Protein AF-A0A975LZ31-F1 (afdb_monomer)

Foldseek 3Di:
DDPVVVVVVVVVVVVVVVVLQVAWPDDLVLLQVLLVVLPWAPWDWDDDPDVSKTWIWTWDADPVGKIWIWIWITTRQKIKIKIATPDPDPRQELMKIWIWGQDPVDIDIDIDHGHHDDDPVSNVSSVSVVSS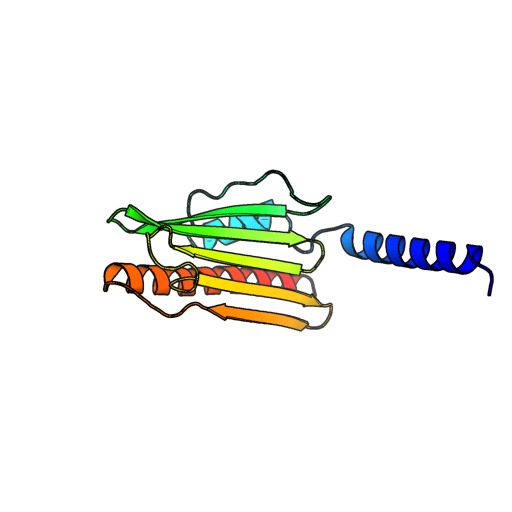VVSSVVSVVVSSVVVD

Secondary structure (DSSP, 8-state):
--HHHHHHHHHHHHHHHHHHSSS-SS-HHHHHHHHHHTT-EEEEEPPPSSTT-EEEEEEEE-TTS-EEEEEEEEETTEEEEEEEE-SSS-TTBSEEEEEEEEETTEEEEEEEEPBP-S-HHHHHHHHHHHHHHHHHHHHHHHHHHHH-

Solvent-accessible surface area (backbone atoms only — not comparable to full-atom values): 8163 Å² total; per-residue (Å²): 135,61,70,68,56,51,52,52,48,52,52,47,50,49,48,53,48,49,64,59,46,67,56,47,74,68,53,67,69,56,53,52,51,37,40,47,71,38,64,45,38,79,74,42,82,48,83,53,92,48,96,76,36,46,33,37,40,30,31,46,74,52,99,83,73,52,38,33,47,32,39,38,42,37,47,22,46,39,39,38,40,38,35,38,50,74,58,98,61,6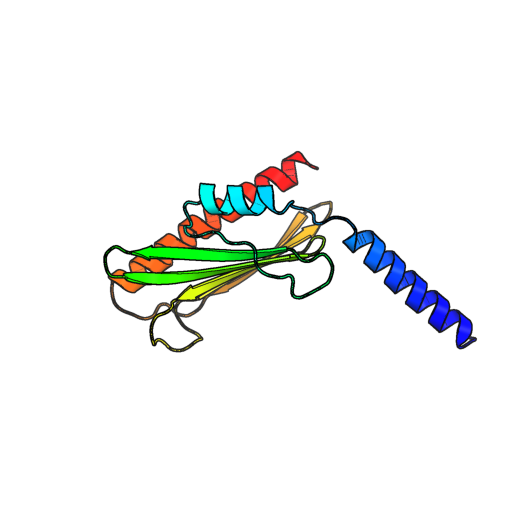2,91,68,36,47,31,41,36,39,36,39,36,63,46,102,88,49,74,48,78,49,77,50,70,34,52,88,69,78,55,72,66,56,51,50,52,50,53,48,48,54,54,29,51,50,51,28,51,52,51,53,51,51,54,54,62,74,76,106

Sequence (148 aa):
MSILNWFKSALSIYKAKQKLYHENYFSEDFLMDALLGAGFQSVEVLAPTEEGAIDLEAKLFDERGNSFTISVHHLGNELKFSAQSNTQAPKNVNYLFVKDVYLPKCIKSEVSKGLVFGNETQTSLLRECERKTNSFFDELENEFERRR

Radius of gyration: 18.23 Å; Cα contacts (8 Å, |Δi|>4): 226; chains: 1; bounding box: 54×41×43 Å

Structure (mmCIF, N/CA/C/O backbone):
data_AF-A0A975LZ31-F1
#
_entry.id   AF-A0A975LZ31-F1
#
loop_
_atom_site.group_PDB
_atom_site.id
_atom_site.type_symbol
_atom_site.label_atom_id
_atom_site.label_alt_id
_atom_site.label_comp_id
_atom_site.label_asym_id
_atom_site.label_entity_id
_atom_site.label_seq_id
_atom_site.pdbx_PDB_ins_code
_atom_site.Cartn_x
_atom_site.Cartn_y
_atom_site.Cartn_z
_atom_site.occupancy
_atom_site.B_iso_or_equiv
_atom_site.auth_seq_id
_atom_site.auth_comp_id
_atom_site.auth_asym_id
_atom_site.auth_atom_id
_atom_site.pdbx_PDB_model_num
ATOM 1 N N . MET A 1 1 ? 32.909 -31.547 -13.838 1.00 54.09 1 MET A N 1
ATOM 2 C CA . MET A 1 1 ? 32.454 -30.149 -14.032 1.00 54.09 1 MET A CA 1
ATOM 3 C C . MET A 1 1 ? 33.237 -29.275 -13.061 1.00 54.09 1 MET A C 1
ATOM 5 O O . MET A 1 1 ? 33.230 -29.586 -11.880 1.00 54.09 1 MET A O 1
ATOM 9 N N . SER A 1 2 ? 34.007 -28.293 -13.540 1.00 63.19 2 SER A N 1
ATOM 10 C CA . SER A 1 2 ? 34.907 -27.498 -12.684 1.00 63.19 2 SER A CA 1
ATOM 11 C C . SER A 1 2 ? 34.122 -26.551 -11.771 1.00 63.19 2 SER A C 1
ATOM 13 O O . SER A 1 2 ? 33.188 -25.894 -12.230 1.00 63.19 2 SER A O 1
ATOM 15 N N . ILE A 1 3 ? 34.543 -26.438 -10.509 1.00 63.38 3 ILE A N 1
ATOM 16 C CA . ILE A 1 3 ? 34.029 -25.484 -9.509 1.00 63.38 3 ILE A CA 1
ATOM 17 C C . ILE A 1 3 ? 33.999 -24.053 -10.079 1.00 63.38 3 ILE A C 1
ATOM 19 O O . ILE A 1 3 ? 33.057 -23.300 -9.847 1.00 63.38 3 ILE A O 1
ATOM 23 N N . LEU A 1 4 ? 34.969 -23.707 -10.931 1.00 61.53 4 LEU A N 1
ATOM 24 C CA . LEU A 1 4 ? 35.057 -22.404 -11.589 1.00 61.53 4 LEU A CA 1
ATOM 25 C C . LEU A 1 4 ? 33.892 -22.135 -12.561 1.00 61.53 4 LEU A C 1
ATOM 27 O O . LEU A 1 4 ? 33.438 -20.998 -12.683 1.00 61.53 4 LEU A O 1
ATOM 31 N N . ASN A 1 5 ? 33.378 -23.171 -13.233 1.00 64.69 5 ASN A N 1
ATOM 32 C CA . ASN A 1 5 ? 32.206 -23.045 -14.106 1.00 64.69 5 ASN A CA 1
ATOM 33 C C . ASN A 1 5 ? 30.917 -22.888 -13.297 1.00 64.69 5 ASN A C 1
ATOM 35 O O . ASN A 1 5 ? 30.025 -22.163 -13.727 1.00 64.69 5 ASN A O 1
ATOM 39 N N . TRP A 1 6 ? 30.833 -23.509 -12.117 1.00 65.94 6 TRP A N 1
ATOM 40 C CA . TRP A 1 6 ? 29.704 -23.319 -11.209 1.00 65.94 6 TRP A CA 1
ATOM 41 C C . TRP A 1 6 ? 29.666 -21.892 -10.650 1.00 65.94 6 TRP A C 1
ATOM 43 O O . TRP A 1 6 ? 28.626 -21.248 -10.741 1.00 65.94 6 TRP A O 1
ATOM 53 N N . PHE A 1 7 ? 30.802 -21.340 -10.204 1.00 64.31 7 PHE A N 1
ATOM 54 C CA . PHE A 1 7 ? 30.883 -19.940 -9.761 1.00 64.31 7 PHE A CA 1
ATOM 55 C C . PHE A 1 7 ? 30.568 -18.943 -10.876 1.00 64.31 7 PHE A C 1
ATOM 57 O O . PHE A 1 7 ? 29.827 -17.991 -10.653 1.00 64.31 7 PHE A O 1
ATOM 64 N N . LYS A 1 8 ? 31.074 -19.165 -12.095 1.00 57.94 8 LYS A N 1
ATOM 65 C CA . LYS A 1 8 ? 30.730 -18.317 -13.247 1.00 57.94 8 LYS A CA 1
ATOM 66 C C . LYS A 1 8 ? 29.248 -18.407 -13.602 1.00 57.94 8 LYS A C 1
ATOM 68 O O . LYS A 1 8 ? 28.648 -17.384 -13.909 1.00 57.94 8 LYS A O 1
ATOM 73 N N . SER A 1 9 ? 28.650 -19.595 -13.516 1.00 61.16 9 SER A N 1
ATOM 74 C CA . SER A 1 9 ? 27.215 -19.786 -13.739 1.00 61.16 9 SER A CA 1
ATOM 75 C C . SER A 1 9 ? 26.383 -19.121 -12.643 1.00 61.16 9 SER A C 1
ATOM 77 O O . SER A 1 9 ? 25.416 -18.439 -12.955 1.00 61.16 9 SER A O 1
ATOM 79 N N . ALA A 1 10 ? 26.771 -19.252 -11.374 1.00 64.62 10 ALA A N 1
ATOM 80 C CA . ALA A 1 10 ? 26.105 -18.602 -10.250 1.00 64.62 10 ALA A CA 1
ATOM 81 C C . ALA A 1 10 ? 26.218 -17.074 -10.335 1.00 64.62 10 ALA A C 1
ATOM 83 O O . ALA A 1 10 ? 25.220 -16.387 -10.166 1.00 64.62 10 ALA A O 1
ATOM 84 N N . LEU A 1 11 ? 27.390 -16.540 -10.692 1.00 53.31 11 LEU A N 1
ATOM 85 C CA . LEU A 1 11 ? 27.607 -15.107 -10.902 1.00 53.31 11 LEU A CA 1
ATOM 86 C C . LEU A 1 11 ? 26.856 -14.589 -12.136 1.00 53.31 11 LEU A C 1
ATOM 88 O O . LEU A 1 11 ? 26.348 -13.478 -12.120 1.00 53.31 11 LEU A O 1
ATOM 92 N N . SER A 1 12 ? 26.759 -15.390 -13.197 1.00 55.72 12 SER A N 1
ATOM 93 C CA . SER A 1 12 ? 25.950 -15.106 -14.386 1.00 55.72 12 SER A CA 1
ATOM 94 C C . SER A 1 12 ? 24.460 -15.076 -14.058 1.00 55.72 12 SER A C 1
ATOM 96 O O . SER A 1 12 ? 23.767 -14.167 -14.490 1.00 55.72 12 SER A O 1
ATOM 98 N N . ILE A 1 13 ? 23.962 -16.037 -13.275 1.00 55.75 13 ILE A N 1
ATOM 99 C CA . ILE A 1 13 ? 22.569 -16.084 -12.810 1.00 55.75 13 ILE A CA 1
ATOM 100 C C . ILE A 1 13 ? 22.294 -14.926 -11.849 1.00 55.75 13 ILE A C 1
ATOM 102 O O . ILE A 1 13 ? 21.259 -14.287 -1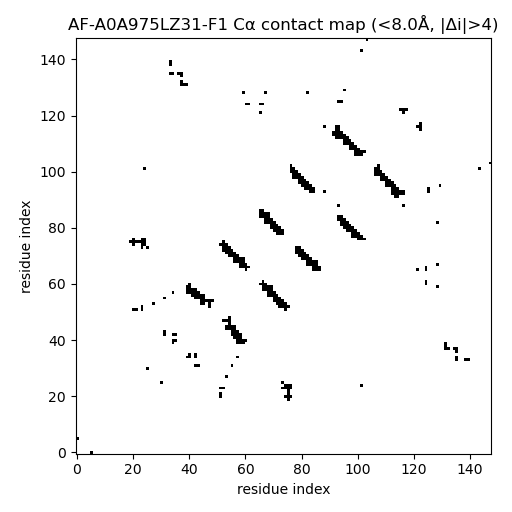1.965 1.00 55.75 13 ILE A O 1
ATOM 106 N N . TYR A 1 14 ? 23.226 -14.618 -10.945 1.00 52.78 14 TYR A N 1
ATOM 107 C CA . TYR A 1 14 ? 23.153 -13.473 -10.040 1.00 52.78 14 TYR A CA 1
ATOM 108 C C . TYR A 1 14 ? 23.130 -12.157 -10.814 1.00 52.78 14 TYR A C 1
ATOM 110 O O . TYR A 1 14 ? 22.258 -11.342 -10.563 1.00 52.78 14 TYR A O 1
ATOM 118 N N . LYS A 1 15 ? 24.002 -11.984 -11.816 1.00 51.12 15 LYS A N 1
ATOM 119 C CA . LYS A 1 15 ? 24.016 -10.815 -12.708 1.00 51.12 15 LYS A CA 1
ATOM 120 C C . LYS A 1 15 ? 22.785 -10.741 -13.604 1.00 51.12 15 LYS A C 1
ATOM 122 O O . LYS A 1 15 ? 22.294 -9.651 -13.840 1.00 51.12 15 LYS A O 1
ATOM 127 N N . ALA A 1 16 ? 22.275 -11.867 -14.101 1.00 51.97 16 ALA A N 1
ATOM 128 C CA . ALA A 1 16 ? 21.044 -11.920 -14.891 1.00 51.97 16 ALA A CA 1
ATOM 129 C C . ALA A 1 16 ? 19.813 -11.595 -14.034 1.00 51.97 16 ALA A C 1
ATOM 131 O O . ALA A 1 16 ? 18.924 -10.892 -14.499 1.00 51.97 16 ALA A O 1
ATOM 132 N N . LYS A 1 17 ? 19.803 -12.038 -12.771 1.00 51.06 17 LYS A N 1
ATOM 133 C CA . LYS A 1 17 ? 18.851 -11.592 -11.755 1.00 51.06 17 LYS A CA 1
ATOM 134 C C . LYS A 1 17 ? 19.009 -10.092 -11.497 1.00 51.06 17 LYS A C 1
ATOM 136 O O . LYS A 1 17 ? 18.045 -9.371 -11.678 1.00 51.06 17 LYS A O 1
ATOM 141 N N . GLN A 1 18 ? 20.217 -9.598 -11.215 1.00 46.84 18 GLN A N 1
ATOM 142 C CA . GLN A 1 18 ? 20.537 -8.167 -11.055 1.00 46.84 18 GLN A CA 1
ATOM 143 C C . GLN A 1 18 ? 20.079 -7.315 -12.249 1.00 46.84 18 GLN A C 1
ATOM 145 O O . GLN A 1 18 ? 19.616 -6.201 -12.062 1.00 46.84 18 GLN A O 1
ATOM 150 N N . LYS A 1 19 ? 20.160 -7.847 -13.475 1.00 44.41 19 LYS A N 1
ATOM 151 C CA . LYS A 1 19 ? 19.706 -7.171 -14.699 1.00 44.41 19 LYS A CA 1
ATOM 152 C C . LYS A 1 19 ? 18.179 -7.139 -14.853 1.00 44.41 19 LYS A C 1
ATOM 154 O O . LYS A 1 19 ? 17.676 -6.274 -15.554 1.00 44.41 19 LYS A O 1
ATOM 159 N N . LEU A 1 20 ? 17.461 -8.068 -14.217 1.00 47.00 20 LEU A N 1
ATOM 160 C CA . LEU A 1 20 ? 15.998 -8.064 -14.062 1.00 47.00 20 LEU A CA 1
ATOM 161 C C . LEU A 1 20 ? 15.550 -7.101 -12.946 1.00 47.00 20 LEU A C 1
ATOM 163 O O . LEU A 1 20 ? 14.452 -6.569 -13.012 1.00 47.00 20 LEU A O 1
ATOM 167 N N . TYR A 1 21 ? 16.418 -6.861 -11.958 1.00 50.38 21 TYR A N 1
ATOM 168 C CA . TYR A 1 21 ? 16.234 -5.920 -10.845 1.00 50.38 21 TYR A CA 1
ATOM 169 C C . TYR A 1 21 ? 16.688 -4.483 -11.155 1.00 50.38 21 TYR A C 1
ATOM 171 O O . TYR A 1 21 ? 16.746 -3.668 -10.241 1.00 50.38 21 TYR A O 1
ATOM 179 N N . HIS A 1 22 ? 17.076 -4.154 -12.395 1.00 52.44 22 HIS A N 1
ATOM 180 C CA . HIS A 1 22 ? 17.757 -2.876 -12.630 1.00 52.44 22 HIS A CA 1
ATOM 181 C C . HIS A 1 22 ? 16.833 -1.658 -12.643 1.00 52.44 22 HIS A C 1
ATOM 183 O O . HIS A 1 22 ? 17.304 -0.562 -12.356 1.00 52.44 22 HIS A O 1
ATOM 189 N N . GLU A 1 23 ? 15.543 -1.846 -12.908 1.00 72.19 23 GLU A N 1
ATOM 190 C CA . GLU A 1 23 ? 14.540 -0.795 -12.787 1.00 72.19 23 GLU A CA 1
ATOM 191 C C . GLU A 1 23 ? 13.286 -1.396 -12.162 1.00 72.19 23 GLU A C 1
ATOM 193 O O . GLU A 1 23 ? 12.752 -2.410 -12.619 1.00 72.19 23 GLU A O 1
ATOM 198 N N . ASN A 1 24 ? 12.855 -0.782 -11.069 1.00 82.06 24 ASN A N 1
ATOM 199 C CA . ASN A 1 24 ? 11.564 -1.046 -10.466 1.00 82.06 24 ASN A CA 1
ATOM 200 C C . ASN A 1 24 ? 10.465 -0.779 -11.501 1.00 82.06 24 ASN A C 1
ATOM 202 O O . ASN A 1 24 ? 10.498 0.240 -12.190 1.00 82.06 24 ASN A O 1
ATOM 206 N N . TYR A 1 25 ? 9.493 -1.690 -11.602 1.00 87.88 25 TYR A N 1
ATOM 207 C CA . TYR A 1 25 ? 8.386 -1.566 -12.547 1.00 87.88 25 TYR A CA 1
ATOM 208 C C . TYR A 1 25 ? 7.655 -0.229 -12.367 1.00 87.88 25 TYR A C 1
ATOM 210 O O . TYR A 1 25 ? 7.481 0.518 -13.320 1.00 87.88 25 TYR A O 1
ATOM 218 N N . PHE A 1 26 ? 7.309 0.124 -11.136 1.00 93.50 26 PHE A N 1
ATOM 219 C CA . PHE A 1 26 ? 6.821 1.447 -10.760 1.00 93.50 26 PHE A CA 1
ATOM 220 C C . PHE A 1 26 ? 7.922 2.323 -10.155 1.00 93.50 26 PHE A C 1
ATOM 222 O O . PHE A 1 26 ? 8.767 1.839 -9.398 1.00 93.50 26 PHE A O 1
ATOM 229 N N . SER A 1 27 ? 7.886 3.621 -10.464 1.00 93.38 27 SER A N 1
ATOM 230 C CA . SER A 1 27 ? 8.722 4.622 -9.798 1.00 93.38 27 SER A CA 1
ATOM 231 C C . SER A 1 27 ? 8.181 4.954 -8.407 1.00 93.38 27 SER A C 1
ATOM 233 O O . SER A 1 27 ? 7.006 4.731 -8.116 1.00 93.38 27 SER A O 1
ATOM 235 N N . GLU A 1 28 ? 9.039 5.520 -7.559 1.00 95.06 28 GLU A N 1
ATOM 236 C CA . GLU A 1 28 ? 8.662 6.004 -6.227 1.00 95.06 28 GLU A CA 1
ATOM 237 C C . GLU A 1 28 ? 7.539 7.046 -6.308 1.00 95.06 28 GLU A C 1
ATOM 239 O O . GLU A 1 28 ? 6.491 6.846 -5.698 1.00 95.06 28 GLU A O 1
ATOM 244 N N . ASP A 1 29 ? 7.712 8.073 -7.149 1.00 96.25 29 ASP A N 1
ATOM 245 C CA . ASP A 1 29 ? 6.717 9.133 -7.362 1.00 96.25 29 ASP A CA 1
ATOM 246 C C . ASP A 1 29 ? 5.345 8.569 -7.756 1.00 96.25 29 ASP A C 1
ATOM 248 O O . ASP A 1 29 ? 4.327 8.949 -7.184 1.00 96.25 29 ASP A O 1
ATOM 252 N N . PHE A 1 30 ? 5.310 7.601 -8.682 1.00 97.06 30 PHE A N 1
ATOM 253 C CA . PHE A 1 30 ? 4.055 6.978 -9.102 1.00 97.06 30 PHE A CA 1
ATOM 254 C C . PHE A 1 30 ? 3.369 6.252 -7.941 1.00 97.06 30 PHE A C 1
ATOM 256 O O . PHE A 1 30 ? 2.161 6.379 -7.762 1.00 97.06 30 PHE A O 1
ATOM 263 N N . LEU A 1 31 ? 4.122 5.489 -7.143 1.00 97.69 31 LEU A N 1
ATOM 264 C CA . LEU A 1 31 ? 3.559 4.755 -6.009 1.00 97.69 31 LEU A CA 1
ATOM 265 C C . LEU A 1 31 ? 3.046 5.705 -4.920 1.00 97.69 31 LEU A C 1
ATOM 267 O O . LEU A 1 31 ? 1.991 5.448 -4.336 1.00 97.69 31 LEU A O 1
ATOM 271 N N . MET A 1 32 ? 3.755 6.809 -4.670 1.00 98.00 32 MET A N 1
ATOM 272 C CA . MET A 1 32 ? 3.301 7.854 -3.755 1.00 98.00 32 MET A CA 1
ATOM 273 C C . MET A 1 32 ? 2.007 8.506 -4.248 1.00 98.00 32 MET A C 1
ATOM 275 O O . MET A 1 32 ? 1.037 8.587 -3.491 1.00 98.00 32 MET A O 1
ATOM 279 N N . ASP A 1 33 ? 1.964 8.910 -5.518 1.00 97.94 33 ASP A N 1
ATOM 280 C CA . ASP A 1 33 ? 0.788 9.524 -6.133 1.00 97.94 33 ASP A CA 1
ATOM 281 C C . ASP A 1 33 ? -0.408 8.566 -6.147 1.00 97.94 33 ASP A C 1
ATOM 283 O O . ASP A 1 33 ? -1.526 8.977 -5.841 1.00 97.94 33 ASP A O 1
ATOM 287 N N . ALA A 1 34 ? -0.190 7.276 -6.417 1.00 98.12 34 ALA A N 1
ATOM 288 C CA . ALA A 1 34 ? -1.23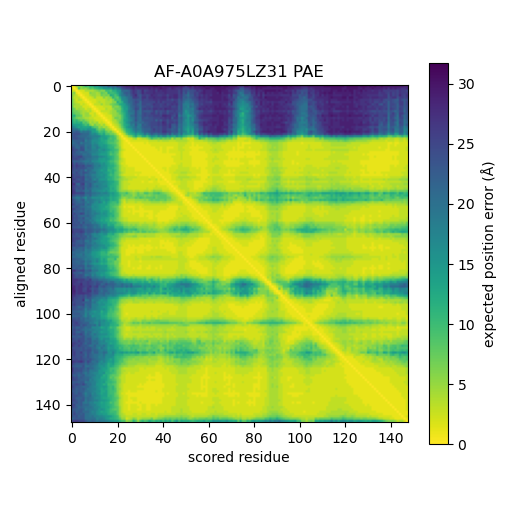7 6.258 -6.379 1.00 98.12 34 ALA A CA 1
ATOM 289 C C . ALA A 1 34 ? -1.801 6.065 -4.959 1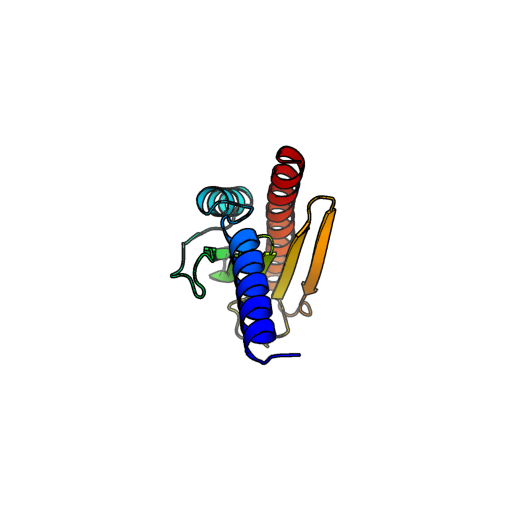.00 98.12 34 ALA A C 1
ATOM 291 O O . ALA A 1 34 ? -3.018 5.970 -4.780 1.00 98.12 34 ALA A O 1
ATOM 292 N N . LEU A 1 35 ? -0.948 6.054 -3.924 1.00 98.44 35 LEU A N 1
ATOM 293 C CA . LEU A 1 35 ? -1.396 5.987 -2.526 1.00 98.44 35 LEU A CA 1
ATOM 294 C C . LEU A 1 35 ? -2.212 7.228 -2.134 1.00 98.44 35 LEU A C 1
ATOM 296 O O . LEU A 1 35 ? -3.279 7.100 -1.522 1.00 98.44 35 LEU A O 1
ATOM 300 N N . LEU A 1 36 ? -1.744 8.420 -2.511 1.00 97.94 36 LEU A N 1
ATOM 301 C CA . LEU A 1 36 ? -2.459 9.678 -2.279 1.00 97.94 36 LEU A CA 1
ATOM 302 C C . LEU A 1 36 ? -3.784 9.725 -3.053 1.00 97.94 36 LEU A C 1
ATOM 304 O O . LEU A 1 36 ? -4.805 10.125 -2.494 1.00 97.94 36 LEU A O 1
ATOM 308 N N . GLY A 1 37 ? -3.798 9.259 -4.302 1.00 97.62 37 GLY A N 1
ATOM 309 C CA . GLY A 1 37 ? -4.979 9.177 -5.163 1.00 97.62 37 GLY A CA 1
ATOM 310 C C . GLY A 1 37 ? -6.045 8.215 -4.634 1.00 97.62 37 GLY A C 1
ATOM 311 O O . GLY A 1 37 ? -7.232 8.540 -4.646 1.00 97.62 37 GLY A O 1
ATOM 312 N N . ALA A 1 38 ? -5.634 7.084 -4.052 1.00 97.50 38 ALA A N 1
ATOM 313 C CA . ALA A 1 38 ? -6.519 6.181 -3.307 1.00 97.50 38 ALA A CA 1
ATOM 314 C C . ALA A 1 38 ? -7.027 6.797 -1.979 1.00 97.50 38 ALA A C 1
ATOM 316 O O . ALA A 1 38 ? -7.956 6.299 -1.326 1.00 97.50 38 ALA A O 1
ATOM 317 N N . GLY A 1 39 ? -6.442 7.922 -1.564 1.00 96.81 39 GLY A N 1
ATOM 318 C CA . GLY A 1 39 ? -6.805 8.680 -0.376 1.00 96.81 39 GLY A CA 1
ATOM 319 C C . GLY A 1 39 ? -6.228 8.103 0.912 1.00 96.81 39 GLY A C 1
ATOM 320 O O . GLY A 1 39 ? -6.880 8.220 1.956 1.00 96.81 39 GLY A O 1
ATOM 321 N N . PHE A 1 40 ? -5.068 7.447 0.844 1.00 97.38 40 PHE A N 1
ATOM 322 C CA . PHE A 1 40 ? -4.215 7.266 2.014 1.00 97.38 40 PHE A CA 1
ATOM 323 C C . PHE A 1 40 ? -3.546 8.599 2.379 1.00 97.38 40 PHE A C 1
ATOM 325 O O . PHE A 1 40 ? -3.460 9.525 1.575 1.00 97.38 40 PHE A O 1
ATOM 332 N N . GLN A 1 41 ? -3.132 8.720 3.633 1.00 95.81 41 GLN A N 1
ATOM 333 C CA . GLN A 1 41 ? -2.615 9.947 4.234 1.00 95.81 41 GLN A CA 1
ATOM 334 C C . GLN A 1 41 ? -1.198 9.710 4.753 1.00 95.81 41 GLN A C 1
ATOM 336 O O . GLN A 1 41 ? -0.797 8.565 4.932 1.00 95.81 41 GLN A O 1
ATOM 341 N N . SER A 1 42 ? -0.455 10.783 5.039 1.00 95.00 42 SER A N 1
ATOM 342 C CA . SER A 1 42 ? 0.894 10.694 5.628 1.00 95.00 42 SER A CA 1
ATOM 343 C C . SER A 1 42 ? 1.812 9.723 4.870 1.00 95.00 42 SER A C 1
ATOM 345 O O . SER A 1 42 ? 2.427 8.858 5.487 1.00 95.00 42 SER A O 1
ATOM 347 N N . VAL A 1 43 ? 1.826 9.820 3.535 1.00 97.19 43 VAL A N 1
ATOM 348 C CA . VAL A 1 43 ? 2.671 8.972 2.688 1.00 97.19 43 VAL A CA 1
ATOM 349 C C . VAL A 1 43 ? 4.118 9.438 2.816 1.00 97.19 43 VAL A C 1
ATOM 351 O O . VAL A 1 43 ? 4.417 10.605 2.560 1.00 97.19 43 VAL A O 1
ATOM 354 N N . GLU A 1 44 ? 5.001 8.535 3.219 1.00 96.56 44 GLU A N 1
ATOM 355 C CA . GLU A 1 44 ? 6.408 8.802 3.496 1.00 96.56 44 GLU A CA 1
ATOM 356 C C . GLU A 1 44 ? 7.287 7.727 2.853 1.00 96.56 44 GLU A C 1
ATOM 358 O O . GLU A 1 44 ? 6.944 6.544 2.844 1.00 96.56 44 GLU A O 1
ATOM 363 N N . VAL A 1 45 ? 8.441 8.145 2.334 1.00 95.06 45 VAL A N 1
ATOM 364 C CA . VAL A 1 45 ? 9.471 7.243 1.811 1.00 95.06 45 VAL A CA 1
ATOM 365 C C . VAL A 1 45 ? 10.367 6.807 2.964 1.00 95.06 45 VAL A C 1
ATOM 367 O O . VAL A 1 45 ? 10.883 7.639 3.714 1.00 95.06 45 VAL A O 1
ATOM 370 N N . LEU A 1 46 ? 10.557 5.502 3.110 1.00 93.56 46 LEU A N 1
ATOM 371 C CA . LEU A 1 46 ? 11.412 4.912 4.129 1.00 93.56 46 LEU A CA 1
ATOM 372 C C . LEU A 1 46 ? 12.819 4.658 3.585 1.00 93.56 46 LEU A C 1
ATOM 374 O O . LEU A 1 46 ? 13.042 4.523 2.383 1.00 93.56 46 LEU A O 1
ATOM 378 N N . ALA A 1 47 ? 13.788 4.556 4.496 1.00 88.94 47 ALA A N 1
ATOM 379 C CA . ALA A 1 47 ? 15.120 4.101 4.124 1.00 88.94 47 ALA A CA 1
ATOM 380 C C . ALA A 1 47 ? 15.026 2.663 3.572 1.00 88.94 47 ALA A C 1
ATOM 382 O O . ALA A 1 47 ? 14.487 1.797 4.269 1.00 88.94 47 ALA A O 1
ATOM 383 N N . PRO A 1 48 ? 15.549 2.396 2.363 1.00 77.06 48 PRO A N 1
ATOM 384 C CA . PRO A 1 48 ? 15.371 1.110 1.709 1.00 77.06 48 PRO A CA 1
ATOM 385 C C . PRO A 1 48 ? 16.042 -0.008 2.507 1.00 77.06 48 PRO A C 1
ATOM 387 O O . PRO A 1 48 ? 17.193 0.107 2.940 1.00 77.06 48 PRO A O 1
ATOM 390 N N . THR A 1 49 ? 15.312 -1.104 2.694 1.00 76.00 49 THR A N 1
ATOM 391 C CA . THR A 1 49 ? 15.798 -2.297 3.407 1.00 76.00 49 THR A CA 1
ATOM 392 C C . THR A 1 49 ? 16.727 -3.168 2.558 1.00 76.00 49 THR A C 1
ATOM 394 O O . THR A 1 49 ? 17.582 -3.878 3.094 1.00 76.00 49 THR A O 1
ATOM 397 N N . GLU A 1 50 ? 16.593 -3.081 1.235 1.00 79.62 50 GLU A N 1
ATOM 398 C CA . GLU A 1 50 ? 17.379 -3.804 0.237 1.00 79.62 50 GLU A CA 1
ATOM 399 C C . GLU A 1 50 ? 17.813 -2.839 -0.881 1.00 79.62 50 GLU A C 1
ATOM 401 O O . GLU A 1 50 ? 17.122 -1.865 -1.184 1.00 79.62 50 GLU A O 1
ATOM 406 N N . GLU A 1 51 ? 18.973 -3.079 -1.502 1.00 78.81 51 GLU A N 1
ATOM 407 C CA . GLU A 1 51 ? 19.487 -2.210 -2.570 1.00 78.81 51 GLU A CA 1
ATOM 408 C C . GLU A 1 51 ? 18.516 -2.179 -3.762 1.00 78.81 51 GLU A C 1
ATOM 410 O O . GLU A 1 51 ? 18.223 -3.211 -4.365 1.00 78.81 51 GLU A O 1
ATOM 415 N N . GLY A 1 52 ? 18.029 -0.982 -4.101 1.00 83.00 52 GLY A N 1
ATOM 416 C CA . GLY A 1 52 ? 17.074 -0.766 -5.190 1.00 83.00 52 GLY A CA 1
ATOM 417 C C . GLY A 1 52 ? 15.604 -0.973 -4.815 1.00 83.00 52 GLY A C 1
ATOM 418 O O . GLY A 1 52 ? 14.751 -0.759 -5.671 1.00 83.00 52 GLY A O 1
ATOM 419 N N . ALA A 1 53 ? 15.277 -1.350 -3.575 1.00 90.56 53 ALA A N 1
ATOM 420 C CA . ALA A 1 53 ? 13.888 -1.401 -3.122 1.00 90.56 53 ALA A CA 1
ATOM 421 C C . ALA A 1 53 ? 13.318 0.011 -2.912 1.00 90.56 53 ALA A C 1
ATOM 423 O O . ALA A 1 53 ? 14.036 0.928 -2.517 1.00 90.56 53 ALA A O 1
ATOM 424 N N . ILE A 1 54 ? 12.017 0.165 -3.152 1.00 93.94 54 ILE A N 1
ATOM 425 C CA . ILE A 1 54 ? 11.232 1.324 -2.722 1.00 93.94 54 ILE A CA 1
ATOM 426 C C . ILE A 1 54 ? 10.355 0.859 -1.564 1.00 93.94 54 ILE A C 1
ATOM 428 O O . ILE A 1 54 ? 9.533 -0.045 -1.732 1.00 93.94 54 ILE A O 1
ATOM 432 N N . ASP A 1 55 ? 10.534 1.489 -0.409 1.00 96.19 55 ASP A N 1
ATOM 433 C CA . ASP A 1 55 ? 9.765 1.234 0.803 1.00 96.19 55 ASP A CA 1
ATOM 434 C C . ASP A 1 55 ? 8.959 2.495 1.139 1.00 96.19 55 ASP A C 1
ATOM 436 O O . ASP A 1 55 ? 9.538 3.555 1.368 1.00 96.19 55 ASP A O 1
ATOM 440 N N . LEU A 1 56 ? 7.629 2.397 1.164 1.00 97.44 56 LEU A N 1
ATOM 441 C CA . LEU A 1 56 ? 6.726 3.490 1.534 1.00 97.44 56 LEU A CA 1
ATOM 442 C C . LEU A 1 56 ? 5.906 3.117 2.768 1.00 97.44 56 LEU A C 1
ATOM 444 O O . LEU A 1 56 ? 5.423 1.987 2.889 1.00 97.44 56 LEU A O 1
ATOM 448 N N . GLU A 1 57 ? 5.681 4.091 3.642 1.00 97.62 57 GLU A N 1
ATOM 449 C CA . GLU A 1 57 ? 4.665 4.034 4.690 1.00 97.62 57 GLU A CA 1
ATOM 450 C C . GLU A 1 57 ? 3.523 4.990 4.345 1.00 97.62 57 GLU A C 1
ATOM 452 O O . GLU A 1 57 ? 3.741 6.072 3.811 1.00 97.62 57 GLU A O 1
ATOM 457 N N . ALA A 1 58 ? 2.294 4.602 4.663 1.00 97.69 58 ALA A N 1
ATOM 458 C CA . ALA A 1 58 ? 1.149 5.497 4.652 1.00 97.69 58 ALA A CA 1
ATOM 459 C C . ALA A 1 58 ? 0.218 5.177 5.820 1.00 97.69 58 ALA A C 1
ATOM 461 O O . ALA A 1 58 ? 0.358 4.166 6.513 1.00 97.69 58 ALA A O 1
ATOM 462 N N . LYS A 1 59 ? -0.760 6.044 6.054 1.00 96.62 59 LYS A N 1
ATOM 463 C CA . LYS A 1 59 ? -1.728 5.906 7.138 1.00 96.62 59 LYS A CA 1
ATOM 464 C C . LYS A 1 59 ? -3.147 6.099 6.638 1.00 96.62 59 LYS A C 1
ATOM 466 O O . LYS A 1 59 ? -3.417 6.821 5.681 1.00 96.62 59 LYS A O 1
ATOM 471 N N . LEU A 1 60 ? -4.072 5.452 7.326 1.00 95.44 60 LEU A N 1
ATOM 472 C CA . LEU A 1 60 ? -5.501 5.697 7.206 1.00 95.44 60 LEU A CA 1
ATOM 473 C C . LEU A 1 60 ? -6.043 5.921 8.610 1.00 95.44 60 LEU A C 1
ATOM 475 O O . LEU A 1 60 ? -5.794 5.094 9.484 1.00 95.44 60 LEU A O 1
ATOM 479 N N . PHE A 1 61 ? -6.773 7.012 8.815 1.00 91.62 61 PHE A N 1
ATOM 480 C CA . PHE A 1 61 ? -7.338 7.385 10.108 1.00 91.62 61 PHE A CA 1
ATOM 481 C C . PHE A 1 61 ? -8.855 7.480 10.023 1.00 91.62 61 PHE A C 1
ATOM 483 O O . PHE A 1 61 ? -9.388 7.915 9.003 1.00 91.62 61 PHE A O 1
ATOM 490 N N . ASP A 1 62 ? -9.533 7.142 11.117 1.00 88.19 62 ASP A N 1
ATOM 491 C CA . ASP A 1 62 ? -10.911 7.570 11.340 1.00 88.19 62 ASP A CA 1
ATOM 492 C C . ASP A 1 62 ? -10.984 8.802 12.258 1.00 88.19 62 ASP A C 1
ATOM 494 O O . ASP A 1 62 ? -10.008 9.214 12.889 1.00 88.19 62 ASP A O 1
ATOM 498 N N . GLU A 1 63 ? -12.181 9.377 12.375 1.00 85.38 63 GLU A N 1
ATOM 499 C CA . GLU A 1 63 ? -12.460 10.541 13.232 1.00 85.38 63 GLU A CA 1
ATOM 500 C C . GLU A 1 63 ? -12.229 10.279 14.732 1.00 85.38 63 GLU A C 1
ATOM 502 O O . GLU A 1 63 ? -12.194 11.211 15.534 1.00 85.38 63 GLU A O 1
ATOM 507 N N . ARG A 1 64 ? -12.101 9.011 15.136 1.00 82.56 64 ARG A N 1
ATOM 508 C CA . ARG A 1 64 ? -11.954 8.579 16.531 1.00 82.56 64 ARG A CA 1
ATOM 509 C C . ARG A 1 64 ? -10.506 8.238 16.888 1.00 82.56 64 ARG A C 1
ATOM 511 O O . ARG A 1 64 ? -10.252 7.816 18.015 1.00 82.56 64 ARG A O 1
ATOM 518 N N . GLY A 1 65 ? -9.572 8.432 15.956 1.00 81.56 65 GLY A N 1
ATOM 519 C CA . GLY A 1 65 ? -8.148 8.171 16.141 1.00 81.56 65 GLY A CA 1
ATOM 520 C C . GLY A 1 65 ? -7.740 6.706 15.968 1.00 81.56 65 GLY A C 1
ATOM 521 O O . GLY A 1 65 ? -6.584 6.374 16.235 1.00 81.56 65 GLY A O 1
ATOM 522 N N . ASN A 1 66 ? -8.633 5.819 15.510 1.00 86.12 66 ASN A N 1
ATOM 523 C CA . ASN A 1 66 ? -8.200 4.502 15.050 1.00 86.12 66 ASN A CA 1
ATOM 524 C C . ASN A 1 66 ? -7.438 4.669 13.738 1.00 86.12 66 ASN A C 1
ATOM 526 O O . ASN A 1 66 ? -7.751 5.538 12.924 1.00 86.12 66 ASN A O 1
ATOM 530 N N . SER A 1 67 ? -6.440 3.815 13.527 1.00 91.06 67 SER A N 1
ATOM 531 C CA . SER A 1 67 ? -5.632 3.883 12.319 1.00 91.06 67 SER A CA 1
ATOM 532 C C . SER A 1 67 ? -5.215 2.525 11.789 1.00 91.06 67 SER A C 1
ATOM 534 O O . SER A 1 67 ? -5.108 1.543 12.534 1.00 91.06 67 SER A O 1
ATOM 536 N N . PHE A 1 68 ? -4.961 2.512 10.486 1.00 93.69 68 PHE A N 1
ATOM 537 C CA . PHE A 1 68 ? -4.133 1.521 9.826 1.00 93.69 68 PHE A CA 1
ATOM 538 C C . PHE A 1 68 ? -2.805 2.161 9.453 1.00 93.69 68 PHE A C 1
ATOM 540 O O . PHE A 1 68 ? -2.776 3.287 8.952 1.00 93.69 68 PHE A O 1
ATOM 547 N N . THR A 1 69 ? -1.732 1.413 9.673 1.00 95.50 69 THR A N 1
ATOM 548 C CA . THR A 1 69 ? -0.446 1.656 9.031 1.00 95.50 69 THR A CA 1
ATOM 549 C C . THR A 1 69 ? -0.382 0.789 7.786 1.00 95.50 69 THR A C 1
ATOM 551 O O . THR A 1 69 ? -0.658 -0.411 7.840 1.00 95.50 69 THR A O 1
ATOM 554 N N . ILE A 1 70 ? -0.053 1.420 6.669 1.00 97.38 70 ILE A N 1
ATOM 555 C CA . ILE A 1 70 ? 0.106 0.811 5.362 1.00 97.38 70 ILE A CA 1
ATOM 556 C C . ILE A 1 70 ? 1.598 0.777 5.060 1.00 97.38 70 ILE A C 1
ATOM 558 O O . ILE A 1 70 ? 2.280 1.781 5.244 1.00 97.38 70 ILE A O 1
ATOM 562 N N . SER A 1 71 ? 2.096 -0.356 4.581 1.00 97.06 71 SER A N 1
ATOM 563 C CA . SER A 1 71 ? 3.463 -0.492 4.092 1.00 97.06 71 SER A CA 1
ATOM 564 C C . SER A 1 71 ? 3.439 -1.016 2.664 1.00 97.06 71 SER A C 1
ATOM 566 O O . SER A 1 71 ? 2.790 -2.025 2.377 1.00 97.06 71 SER A O 1
ATOM 568 N N . VAL A 1 72 ? 4.154 -0.336 1.774 1.00 97.75 72 VAL A N 1
ATOM 569 C CA . VAL A 1 72 ? 4.378 -0.775 0.397 1.00 97.75 72 VAL A CA 1
ATOM 570 C C . VAL A 1 72 ? 5.860 -1.043 0.226 1.00 97.75 72 VAL A C 1
ATOM 572 O O . VAL A 1 72 ? 6.677 -0.162 0.453 1.00 97.75 72 VAL A O 1
ATOM 575 N N . HIS A 1 73 ? 6.195 -2.259 -0.181 1.00 96.56 73 HIS A N 1
ATOM 576 C CA . HIS A 1 73 ? 7.549 -2.656 -0.538 1.00 96.56 73 HIS A CA 1
ATOM 577 C C . HIS A 1 73 ? 7.560 -3.079 -1.999 1.00 96.56 73 HIS A C 1
ATOM 579 O O . HIS A 1 73 ? 6.831 -3.998 -2.387 1.00 96.56 73 HIS A O 1
ATOM 585 N N . HIS A 1 74 ? 8.389 -2.432 -2.805 1.00 95.12 74 HIS A N 1
ATOM 586 C CA . HIS A 1 74 ? 8.474 -2.680 -4.233 1.00 95.12 74 HIS A CA 1
ATOM 587 C C . HIS A 1 74 ? 9.921 -2.923 -4.661 1.00 95.12 74 HIS A C 1
ATOM 589 O O . HIS A 1 74 ? 10.804 -2.113 -4.387 1.00 95.12 74 HIS A O 1
ATOM 595 N N . LEU A 1 75 ? 10.154 -4.049 -5.337 1.00 92.62 75 LEU A N 1
ATOM 596 C CA . LEU A 1 75 ? 11.475 -4.440 -5.819 1.00 92.62 75 LEU A CA 1
ATOM 597 C C . LEU A 1 75 ? 11.369 -5.211 -7.138 1.00 92.62 75 LEU A C 1
ATOM 599 O O . LEU A 1 75 ? 10.786 -6.297 -7.211 1.00 92.62 75 LEU A O 1
ATOM 603 N N . GLY A 1 76 ? 11.989 -4.666 -8.183 1.00 90.75 76 GLY A N 1
ATOM 604 C CA . GLY A 1 76 ? 11.925 -5.196 -9.538 1.00 90.75 76 GLY A CA 1
ATOM 605 C C . GLY A 1 76 ? 10.484 -5.227 -10.034 1.00 90.75 76 GLY A C 1
ATOM 606 O O . GLY A 1 76 ? 9.890 -4.190 -10.307 1.00 90.75 76 GLY A O 1
ATOM 607 N N . ASN A 1 77 ? 9.924 -6.428 -10.154 1.00 91.69 77 ASN A N 1
ATOM 608 C CA . ASN A 1 77 ? 8.555 -6.655 -10.602 1.00 91.69 77 ASN A CA 1
ATOM 609 C C . ASN A 1 77 ? 7.636 -7.212 -9.503 1.00 91.69 77 ASN A C 1
ATOM 611 O O . ASN A 1 77 ? 6.545 -7.690 -9.814 1.00 91.69 77 ASN A O 1
ATOM 615 N N . GLU A 1 78 ? 8.082 -7.224 -8.247 1.00 94.38 78 GLU A N 1
ATOM 616 C CA . GLU A 1 78 ? 7.260 -7.615 -7.105 1.00 94.38 78 GLU A CA 1
ATOM 617 C C . GLU A 1 78 ? 6.836 -6.382 -6.307 1.00 94.38 78 GLU A C 1
ATOM 619 O O . GLU A 1 78 ? 7.674 -5.556 -5.943 1.00 94.38 78 GLU A O 1
ATOM 624 N N . LEU A 1 79 ? 5.550 -6.307 -5.968 1.00 96.56 79 LEU A N 1
ATOM 625 C CA . LEU A 1 79 ? 5.005 -5.323 -5.042 1.00 96.56 79 LEU A CA 1
ATOM 626 C C . LEU A 1 79 ? 4.292 -6.036 -3.898 1.00 96.56 79 LEU A C 1
ATOM 628 O O . LEU A 1 79 ? 3.469 -6.922 -4.119 1.00 96.56 79 LEU A O 1
ATOM 632 N N . LYS A 1 80 ? 4.603 -5.647 -2.666 1.00 97.62 80 LYS A N 1
ATOM 633 C CA . LYS A 1 80 ? 3.942 -6.121 -1.452 1.00 97.62 80 LYS A CA 1
ATOM 634 C C . LYS A 1 80 ? 3.273 -4.936 -0.784 1.00 97.62 80 LYS A C 1
ATOM 636 O O . LYS A 1 80 ? 3.929 -3.946 -0.488 1.00 97.62 80 LYS A O 1
ATOM 641 N N . PHE A 1 81 ? 1.990 -5.076 -0.518 1.00 98.19 81 PHE A N 1
ATOM 642 C CA . PHE A 1 81 ? 1.184 -4.149 0.250 1.00 98.19 81 PHE A CA 1
ATOM 643 C C . PHE A 1 81 ? 0.756 -4.852 1.533 1.00 98.19 81 PHE A C 1
ATOM 645 O O . PHE A 1 81 ? 0.205 -5.954 1.492 1.00 98.19 81 PHE A O 1
ATOM 652 N N . SER A 1 82 ? 0.964 -4.215 2.675 1.00 96.50 82 SER A N 1
ATOM 653 C CA . SER A 1 82 ? 0.361 -4.627 3.934 1.00 96.50 82 SER A CA 1
ATOM 654 C C . SER A 1 82 ? -0.372 -3.458 4.563 1.00 96.50 82 SER A C 1
ATOM 656 O O . SER A 1 82 ? 0.080 -2.322 4.510 1.00 96.50 82 SER A O 1
ATOM 658 N N . ALA A 1 83 ? -1.505 -3.743 5.189 1.00 95.31 83 ALA A N 1
ATOM 659 C CA . ALA A 1 83 ? -2.186 -2.808 6.061 1.00 95.31 83 ALA A CA 1
ATOM 660 C C . ALA A 1 83 ? -2.454 -3.499 7.390 1.00 95.31 83 ALA A C 1
ATOM 662 O O . ALA A 1 83 ? -3.011 -4.599 7.429 1.00 95.31 83 ALA A O 1
ATOM 663 N N . GLN A 1 84 ? -2.059 -2.855 8.481 1.00 91.88 84 GLN A N 1
ATOM 664 C CA . GLN A 1 84 ? -2.241 -3.371 9.827 1.00 91.88 84 GLN A CA 1
ATOM 665 C C . GLN A 1 84 ? -2.878 -2.315 10.720 1.00 91.88 84 GLN A C 1
ATOM 667 O O . GLN A 1 84 ? -2.446 -1.164 10.755 1.00 91.88 84 GLN A O 1
ATOM 672 N N . SER A 1 85 ? -3.909 -2.717 11.462 1.00 88.38 85 SER A N 1
ATOM 673 C CA . SER A 1 85 ? -4.513 -1.855 12.470 1.00 88.38 85 SER A CA 1
ATOM 674 C C . SER A 1 85 ? -3.540 -1.600 13.626 1.00 88.38 85 SER A C 1
ATOM 676 O O . SER A 1 85 ? -2.963 -2.540 14.169 1.00 88.38 85 SER A O 1
ATOM 678 N N . ASN A 1 86 ? -3.438 -0.347 14.073 1.00 79.44 86 ASN A N 1
ATOM 679 C CA . ASN A 1 86 ? -2.671 0.041 15.267 1.00 79.44 86 ASN A CA 1
ATOM 680 C C . ASN A 1 86 ? -3.412 -0.230 16.590 1.00 79.44 86 ASN A C 1
ATOM 682 O O . ASN A 1 86 ? -2.997 0.221 17.658 1.00 79.44 86 ASN A O 1
ATOM 686 N N . THR A 1 87 ? -4.542 -0.934 16.545 1.00 71.44 87 THR A N 1
ATOM 687 C CA . THR A 1 87 ? -5.295 -1.290 17.751 1.00 71.44 87 THR A CA 1
ATOM 688 C C . THR A 1 87 ? -4.569 -2.384 18.540 1.00 71.44 87 THR A C 1
ATOM 690 O O . THR A 1 87 ? -3.814 -3.172 17.981 1.00 71.44 87 THR A O 1
ATOM 693 N N . GLN A 1 88 ? -4.826 -2.489 19.850 1.00 67.31 88 GLN A N 1
ATOM 694 C CA . GLN A 1 88 ? -4.281 -3.548 20.729 1.00 67.31 88 GLN A CA 1
ATOM 695 C C . GLN A 1 88 ? -4.789 -4.969 20.390 1.00 67.31 88 GLN A C 1
ATOM 697 O O . GLN A 1 88 ? -4.715 -5.883 21.212 1.00 67.31 88 GLN A O 1
ATOM 702 N N . ALA A 1 89 ? -5.353 -5.162 19.202 1.00 66.00 89 ALA A N 1
ATOM 703 C CA . ALA A 1 89 ? -5.886 -6.431 18.764 1.00 66.00 89 ALA A CA 1
ATOM 704 C C . ALA A 1 89 ? -4.749 -7.433 18.460 1.00 66.00 89 ALA A C 1
ATOM 706 O O . ALA A 1 89 ? -3.615 -7.038 18.171 1.00 66.00 89 ALA A O 1
ATOM 707 N N . PRO A 1 90 ? -5.026 -8.747 18.523 1.00 70.69 90 PRO A N 1
ATOM 708 C CA . PRO A 1 90 ? -4.076 -9.769 18.097 1.00 70.69 90 PRO A CA 1
ATOM 709 C C . PRO A 1 90 ? -3.523 -9.507 16.686 1.00 70.69 90 PRO A C 1
ATOM 711 O O . PRO A 1 90 ? -4.243 -9.082 15.789 1.00 70.69 90 PRO A O 1
ATOM 714 N N . LYS A 1 91 ? -2.245 -9.819 16.443 1.00 69.38 91 LYS A N 1
ATOM 715 C CA . LYS A 1 91 ? -1.586 -9.531 15.150 1.00 69.38 91 LYS A CA 1
ATOM 716 C C . LYS A 1 91 ? -2.249 -10.185 13.928 1.00 69.38 91 LYS A C 1
ATOM 718 O O . LYS A 1 91 ? -1.989 -9.769 12.807 1.00 69.38 91 LYS A O 1
ATOM 723 N N . ASN A 1 92 ? -3.053 -11.228 14.132 1.00 74.12 92 ASN A N 1
ATOM 724 C CA . ASN A 1 92 ? -3.721 -12.001 13.085 1.00 74.12 92 ASN A CA 1
ATOM 725 C C . ASN A 1 92 ? -5.147 -11.518 12.761 1.00 74.12 92 ASN A C 1
ATOM 727 O O . ASN A 1 92 ? -5.844 -12.173 11.981 1.00 74.12 92 ASN A O 1
ATOM 731 N N . VAL A 1 93 ? -5.593 -10.409 13.352 1.00 80.00 93 VAL A N 1
ATOM 732 C CA . VAL A 1 93 ? -6.895 -9.802 13.058 1.00 80.00 93 VAL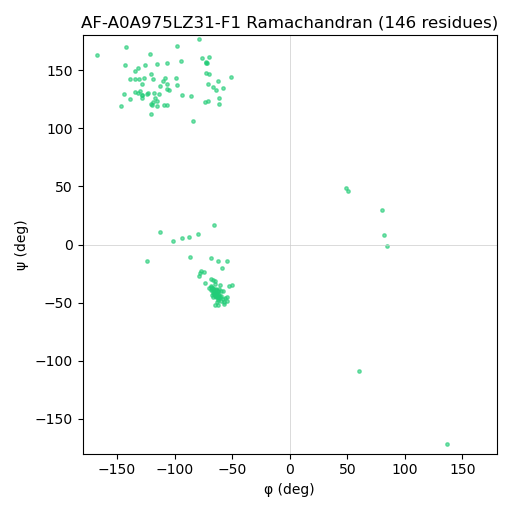 A CA 1
ATOM 733 C C . VAL A 1 93 ? -6.718 -8.426 12.426 1.00 80.00 93 VAL A C 1
ATOM 735 O O . VAL A 1 93 ? -5.690 -7.784 12.624 1.00 80.00 93 VAL A O 1
ATOM 738 N N . ASN A 1 94 ? -7.717 -7.984 11.658 1.00 84.94 94 ASN A N 1
ATOM 739 C CA . ASN A 1 94 ? -7.750 -6.659 11.024 1.00 84.94 94 ASN A CA 1
ATOM 740 C C . ASN A 1 94 ? -6.458 -6.298 10.275 1.00 84.94 94 ASN A C 1
ATOM 742 O O . ASN A 1 94 ? -5.896 -5.217 10.466 1.00 84.94 94 ASN A O 1
ATOM 746 N N . TYR A 1 95 ? -5.978 -7.221 9.447 1.00 90.19 95 TYR A N 1
ATOM 747 C CA . TYR A 1 95 ? -4.879 -6.958 8.529 1.00 90.19 95 TYR A CA 1
ATOM 748 C C . TYR A 1 95 ? -5.292 -7.308 7.105 1.00 90.19 95 TYR A C 1
ATOM 750 O O . TYR A 1 95 ? -6.144 -8.175 6.887 1.00 90.19 95 TYR A O 1
ATOM 758 N N . LEU A 1 96 ? -4.636 -6.663 6.152 1.00 94.06 96 LEU A N 1
ATOM 759 C CA . LEU A 1 96 ? -4.702 -6.977 4.736 1.00 94.06 96 LEU A CA 1
ATOM 760 C C . LEU A 1 96 ? -3.276 -7.125 4.217 1.00 94.06 96 LEU A C 1
ATOM 762 O O . LEU A 1 96 ? -2.394 -6.354 4.585 1.00 94.06 96 LEU A O 1
ATOM 766 N N . PHE A 1 97 ? -3.051 -8.126 3.384 1.00 96.06 97 PHE A N 1
ATOM 767 C CA . PHE A 1 97 ? -1.802 -8.337 2.680 1.00 96.06 97 PHE A CA 1
ATOM 768 C C . PHE A 1 97 ? -2.111 -8.666 1.226 1.00 96.06 97 PHE A C 1
ATOM 770 O O . PHE A 1 97 ? -2.937 -9.535 0.946 1.00 96.06 97 PHE A O 1
ATOM 777 N N . VAL A 1 98 ? -1.432 -7.982 0.317 1.00 97.50 98 VAL A N 1
ATOM 778 C CA . VAL A 1 98 ? -1.486 -8.249 -1.116 1.00 97.50 98 VAL A CA 1
ATOM 779 C C . VAL A 1 98 ? -0.057 -8.300 -1.625 1.00 97.50 98 VAL A C 1
ATOM 781 O O . VAL A 1 98 ? 0.740 -7.407 -1.346 1.00 97.50 98 VAL A O 1
ATOM 784 N N . LYS A 1 99 ? 0.279 -9.346 -2.370 1.00 97.81 99 LYS A N 1
ATOM 785 C CA . LYS A 1 99 ? 1.522 -9.436 -3.122 1.00 97.81 99 LYS A CA 1
ATOM 786 C C . LYS A 1 99 ? 1.189 -9.614 -4.592 1.00 97.81 99 LYS A C 1
ATOM 788 O O . LYS A 1 99 ? 0.613 -10.636 -4.953 1.00 97.81 99 LYS A O 1
ATOM 793 N N . ASP A 1 100 ? 1.656 -8.688 -5.416 1.00 96.94 100 ASP A N 1
ATOM 794 C CA . ASP A 1 100 ? 1.579 -8.781 -6.866 1.00 96.94 100 ASP A CA 1
ATOM 795 C C . ASP A 1 100 ? 2.954 -9.004 -7.483 1.00 96.94 100 ASP A C 1
ATOM 797 O O . ASP A 1 100 ? 3.961 -8.429 -7.066 1.00 96.94 100 ASP A O 1
ATOM 801 N N . VAL A 1 101 ? 2.983 -9.857 -8.503 1.00 94.50 101 VAL A N 1
ATOM 802 C CA . VAL A 1 101 ? 4.143 -10.076 -9.363 1.00 94.50 101 VAL A CA 1
ATOM 803 C C . VAL A 1 101 ? 3.752 -9.742 -10.796 1.00 94.50 101 VAL A C 1
ATOM 805 O O . VAL A 1 101 ? 2.970 -10.464 -11.421 1.00 94.50 101 VAL A O 1
ATOM 808 N N . TYR A 1 102 ? 4.331 -8.667 -11.322 1.00 91.38 102 TYR A N 1
ATOM 809 C CA . TYR A 1 102 ? 4.069 -8.136 -12.655 1.00 91.38 102 TYR A CA 1
ATOM 810 C C . TYR A 1 102 ? 4.925 -8.889 -13.675 1.00 91.38 102 TYR A C 1
ATOM 812 O O . TYR A 1 102 ? 6.149 -8.756 -13.724 1.00 91.38 102 TYR A O 1
ATOM 820 N N . LEU A 1 103 ? 4.308 -9.760 -14.469 1.00 87.94 103 LEU A N 1
ATOM 821 C CA . LEU A 1 103 ? 4.987 -10.533 -15.509 1.00 87.94 103 LEU A CA 1
ATOM 822 C C . LEU A 1 103 ? 4.618 -9.970 -16.883 1.00 87.94 103 LEU A C 1
ATOM 824 O O . LEU A 1 103 ? 3.515 -9.468 -17.041 1.00 87.94 103 LEU A O 1
ATOM 828 N N . PRO A 1 104 ? 5.436 -10.161 -17.934 1.00 83.12 104 PRO A N 1
ATOM 829 C CA . PRO A 1 104 ? 5.176 -9.583 -19.261 1.00 83.12 104 PRO A CA 1
ATOM 830 C C . PRO A 1 104 ? 3.808 -9.894 -19.899 1.00 83.12 104 PRO A C 1
ATOM 832 O O . PRO A 1 104 ? 3.457 -9.310 -20.917 1.00 83.12 104 PRO A O 1
ATOM 835 N N . LYS A 1 105 ? 3.063 -10.876 -19.379 1.00 85.62 105 LYS A N 1
ATOM 836 C CA . LYS A 1 105 ? 1.771 -11.303 -19.932 1.00 85.62 105 LYS A CA 1
ATOM 837 C C . LYS A 1 105 ? 0.610 -11.253 -18.943 1.00 85.62 105 LYS A C 1
ATOM 839 O O . LYS A 1 105 ? -0.528 -11.417 -19.383 1.00 85.62 105 LYS A O 1
ATOM 844 N N . CYS A 1 106 ? 0.886 -11.124 -17.649 1.00 86.50 106 CYS A N 1
ATOM 845 C CA . CYS A 1 106 ? -0.124 -11.197 -16.601 1.00 86.50 106 CYS A CA 1
ATOM 846 C C . CYS A 1 106 ? 0.424 -10.712 -15.257 1.00 86.50 106 CYS A C 1
ATOM 848 O O . CYS A 1 106 ? 1.633 -10.711 -15.030 1.00 86.50 106 CYS A O 1
ATOM 850 N N . ILE A 1 107 ? -0.492 -10.408 -14.345 1.00 92.56 107 ILE A N 1
ATOM 851 C CA . ILE A 1 107 ? -0.207 -10.170 -12.932 1.00 92.56 107 ILE A CA 1
ATOM 852 C C . ILE A 1 107 ? -0.505 -11.467 -12.168 1.00 92.56 107 ILE A C 1
ATOM 854 O O . ILE A 1 107 ? -1.484 -12.163 -12.454 1.00 92.56 107 ILE A O 1
ATOM 858 N N . LYS A 1 108 ? 0.370 -11.843 -11.233 1.00 95.12 108 LYS A N 1
ATOM 859 C CA . LYS A 1 108 ? 0.097 -12.913 -10.264 1.00 95.12 108 LYS A CA 1
ATOM 860 C C . LYS A 1 108 ? -0.099 -12.307 -8.888 1.00 95.12 108 LYS A C 1
ATOM 862 O O . LYS A 1 108 ? 0.854 -11.743 -8.359 1.00 95.12 108 LYS A O 1
ATOM 867 N N . SER A 1 109 ? -1.274 -12.528 -8.316 1.00 94.75 109 SER A N 1
ATOM 868 C CA . SER A 1 109 ? -1.664 -11.952 -7.033 1.00 94.75 109 SER A CA 1
ATOM 869 C C . SER A 1 109 ? -1.800 -13.013 -5.948 1.00 94.75 109 SER A C 1
ATOM 871 O O . SER A 1 109 ? -2.390 -14.076 -6.157 1.00 94.75 109 SER A O 1
ATOM 873 N N . GLU A 1 110 ? -1.284 -12.701 -4.768 1.00 96.62 110 GLU A N 1
ATOM 874 C CA . GLU A 1 110 ? -1.515 -13.422 -3.522 1.00 96.62 110 GLU A CA 1
ATOM 875 C C . GLU A 1 110 ? -2.163 -12.460 -2.528 1.00 96.62 110 GLU A C 1
ATOM 877 O O . GLU A 1 110 ? -1.586 -11.434 -2.182 1.00 96.62 110 GLU A O 1
ATOM 882 N N . VAL A 1 111 ? -3.369 -12.792 -2.067 1.00 94.94 111 VAL A N 1
ATOM 883 C CA . VAL A 1 111 ? -4.127 -11.966 -1.123 1.00 94.94 111 VAL A CA 1
ATOM 884 C C . VAL A 1 111 ? -4.347 -12.754 0.156 1.00 94.94 111 VAL A C 1
ATOM 886 O O . VAL A 1 111 ? -4.830 -13.886 0.129 1.00 94.94 111 VAL A O 1
ATOM 889 N N . SER A 1 112 ? -4.033 -12.136 1.287 1.00 92.31 112 SER A N 1
ATOM 890 C CA . SER A 1 112 ? -4.319 -12.665 2.614 1.00 92.31 112 SER A CA 1
ATOM 891 C C . SER A 1 112 ? -4.980 -11.591 3.465 1.00 92.31 112 SER A C 1
ATOM 893 O O . SER A 1 112 ? -4.637 -10.413 3.387 1.00 92.31 112 SER A O 1
ATOM 895 N N . LYS A 1 113 ? -5.940 -11.995 4.293 1.00 90.25 113 LYS A N 1
ATOM 896 C CA . LYS A 1 113 ? -6.634 -11.086 5.202 1.00 90.25 113 LYS A CA 1
ATOM 897 C C . LYS A 1 113 ? -6.844 -11.721 6.563 1.00 90.25 113 LYS A C 1
ATOM 899 O O . LYS A 1 113 ? -7.134 -12.914 6.674 1.00 90.25 113 LYS A O 1
ATOM 904 N N . GLY A 1 114 ? -6.706 -10.900 7.594 1.00 84.19 114 GLY A N 1
ATOM 905 C CA . GLY A 1 114 ? -7.008 -11.283 8.963 1.00 84.19 114 GLY A CA 1
ATOM 906 C C . GLY A 1 114 ? -8.500 -11.462 9.188 1.00 84.19 114 GLY A C 1
ATOM 907 O O . GLY A 1 114 ? -9.335 -10.956 8.437 1.00 84.19 114 GLY A O 1
ATOM 908 N N . LEU A 1 115 ? -8.841 -12.166 10.267 1.00 85.50 115 LEU A N 1
ATOM 909 C CA . LEU A 1 115 ? -10.224 -12.195 10.729 1.00 85.50 115 LEU A CA 1
ATOM 910 C C . LEU A 1 115 ? -10.657 -10.776 11.113 1.00 85.50 115 LEU A C 1
ATOM 912 O O . LEU A 1 115 ? -9.888 -10.021 11.709 1.00 85.50 115 LEU A O 1
ATOM 916 N N . VAL A 1 116 ? -11.899 -10.435 10.779 1.00 83.44 116 VAL A N 1
ATOM 917 C CA . VAL A 1 116 ? -12.518 -9.185 11.221 1.00 83.44 116 VAL A CA 1
ATOM 918 C C . VAL A 1 116 ? -12.795 -9.304 12.715 1.00 83.44 116 VAL A C 1
ATOM 920 O O . VAL A 1 116 ? -13.477 -10.233 13.149 1.00 83.44 116 VAL A O 1
ATOM 923 N N . PHE A 1 117 ? -12.263 -8.380 13.506 1.00 79.81 117 PHE A N 1
ATOM 924 C CA . PHE A 1 117 ? -12.428 -8.382 14.954 1.00 79.81 117 PHE A CA 1
ATOM 925 C C . PHE A 1 117 ? -12.545 -6.956 15.474 1.00 79.81 117 PHE A C 1
ATOM 927 O O . PHE A 1 117 ? -11.692 -6.125 15.192 1.00 79.81 117 PHE A O 1
ATOM 934 N N . GLY A 1 118 ? -13.560 -6.661 16.278 1.00 81.56 118 GLY A N 1
ATOM 935 C CA . GLY A 1 118 ? -13.697 -5.334 16.864 1.00 81.56 118 GLY A CA 1
ATOM 936 C C . GLY A 1 118 ? -15.112 -4.792 16.834 1.00 81.56 118 GLY A C 1
ATOM 937 O O . GLY A 1 118 ? -16.066 -5.498 16.512 1.00 81.56 118 GLY A O 1
ATOM 938 N N . ASN A 1 119 ? -15.235 -3.518 17.195 1.00 83.81 119 ASN A N 1
ATOM 939 C CA . ASN A 1 119 ? -16.500 -2.796 17.135 1.00 83.81 119 ASN A CA 1
ATOM 940 C C . ASN A 1 119 ? -16.836 -2.345 15.699 1.00 83.81 119 ASN A C 1
ATOM 942 O O . ASN A 1 119 ? -16.072 -2.543 14.748 1.00 83.81 119 ASN A O 1
ATOM 946 N N . GLU A 1 120 ? -18.009 -1.735 15.540 1.00 85.88 120 GLU A N 1
ATOM 947 C CA . GLU A 1 120 ? -18.497 -1.255 14.246 1.00 85.88 120 GLU A CA 1
ATOM 948 C C . GLU A 1 120 ? -17.545 -0.243 13.598 1.00 85.88 120 GLU A C 1
ATOM 950 O O . GLU A 1 120 ? -17.277 -0.338 12.403 1.00 85.88 120 GLU A O 1
ATOM 955 N N . THR A 1 121 ? -16.955 0.663 14.381 1.00 83.94 121 THR A N 1
ATOM 956 C CA . THR A 1 121 ? -15.978 1.635 13.876 1.00 83.94 121 THR A CA 1
ATOM 957 C C . THR A 1 121 ? -14.736 0.941 13.311 1.00 83.94 121 THR A C 1
ATOM 959 O O . THR A 1 121 ? -14.334 1.225 12.186 1.00 83.94 121 THR A O 1
ATOM 962 N N . GLN A 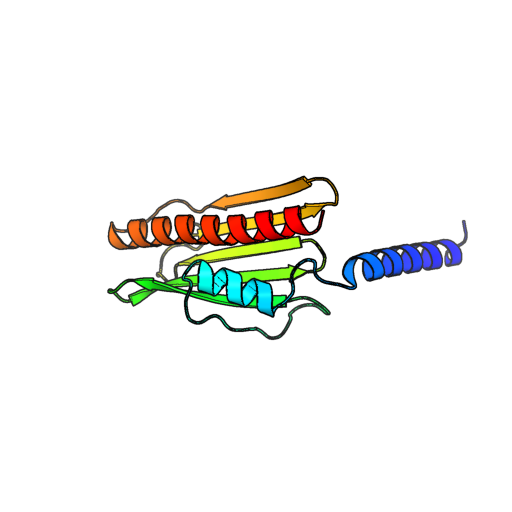1 122 ? -14.167 -0.024 14.039 1.00 81.94 122 GLN A N 1
ATOM 963 C CA . GLN A 1 122 ? -12.996 -0.789 13.590 1.00 81.94 122 GLN A CA 1
ATOM 964 C C . GLN A 1 122 ? -13.297 -1.590 12.318 1.00 81.94 122 GLN A C 1
ATOM 966 O O . GLN A 1 122 ? -12.488 -1.627 11.392 1.00 81.94 122 GLN A O 1
ATOM 971 N N . THR A 1 123 ? -14.491 -2.179 12.245 1.00 86.38 123 THR A N 1
ATOM 972 C CA . THR A 1 123 ? -14.950 -2.910 11.058 1.00 86.38 123 THR A CA 1
ATOM 973 C C . THR A 1 123 ? -15.165 -1.973 9.866 1.00 86.38 123 THR A C 1
ATOM 975 O O . THR A 1 123 ? -14.829 -2.326 8.737 1.00 86.38 123 THR A O 1
ATOM 978 N N . SER A 1 124 ? -15.701 -0.773 10.102 1.00 89.62 124 SER A N 1
ATOM 979 C CA . SER A 1 124 ? -15.889 0.250 9.070 1.00 89.62 124 SER A CA 1
ATOM 980 C C . SER A 1 124 ? -14.552 0.727 8.508 1.00 89.62 124 SER A C 1
ATOM 982 O O . SER A 1 124 ? -14.393 0.791 7.291 1.00 89.62 124 SER A O 1
ATOM 984 N N . LEU A 1 125 ? -13.575 0.991 9.378 1.00 91.06 125 LEU A N 1
ATOM 985 C CA . LEU A 1 125 ? -12.240 1.417 8.968 1.00 91.06 125 LEU A CA 1
ATOM 986 C C . LEU A 1 125 ? -11.515 0.330 8.162 1.00 91.06 125 LEU A C 1
ATOM 988 O O . LEU A 1 125 ? -10.871 0.637 7.164 1.00 91.06 125 LEU A O 1
ATOM 992 N N . LEU A 1 126 ? -11.663 -0.946 8.541 1.00 91.69 126 LEU A N 1
ATOM 993 C CA . LEU A 1 126 ? -11.127 -2.063 7.759 1.00 91.69 126 LEU A CA 1
ATOM 994 C C . LEU A 1 126 ? -11.747 -2.120 6.355 1.00 91.69 126 LEU A C 1
ATOM 996 O O . LEU A 1 126 ? -11.016 -2.241 5.378 1.00 91.69 126 LEU A O 1
ATOM 1000 N N . ARG A 1 127 ? -13.073 -1.985 6.236 1.00 92.62 127 ARG A N 1
ATOM 1001 C CA . ARG A 1 127 ? -13.752 -1.946 4.925 1.00 92.62 127 ARG A CA 1
ATOM 1002 C C . ARG A 1 127 ? -13.301 -0.762 4.079 1.00 92.62 127 ARG A C 1
ATOM 1004 O O . ARG A 1 127 ? -13.173 -0.878 2.863 1.00 92.62 127 ARG A O 1
ATOM 1011 N N . GLU A 1 128 ? -13.077 0.387 4.707 1.00 95.12 128 GLU A N 1
ATOM 1012 C CA . GLU A 1 128 ? -12.542 1.549 4.011 1.00 95.12 128 GLU A CA 1
ATOM 1013 C C . GLU A 1 128 ? -11.113 1.297 3.525 1.00 95.12 128 GLU A C 1
ATOM 1015 O O . GLU A 1 128 ? -10.810 1.603 2.372 1.00 95.12 128 GLU A O 1
ATOM 1020 N N . CYS A 1 129 ? -10.275 0.680 4.360 1.00 94.94 129 CYS A N 1
ATOM 1021 C CA . CYS A 1 129 ? -8.940 0.244 3.974 1.00 94.94 129 CYS A CA 1
ATOM 1022 C C . CYS A 1 129 ? -8.996 -0.707 2.771 1.00 94.94 129 CYS A C 1
ATOM 1024 O O . CYS A 1 129 ? -8.322 -0.446 1.785 1.00 94.94 129 CYS A O 1
ATOM 1026 N N . GLU A 1 130 ? -9.845 -1.740 2.797 1.00 95.19 130 GLU A N 1
ATOM 1027 C CA . GLU A 1 130 ? -10.038 -2.667 1.668 1.00 95.19 130 GLU A CA 1
ATOM 10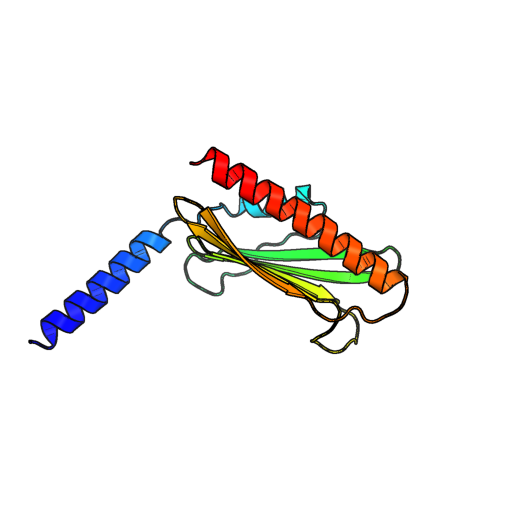28 C C . GLU A 1 130 ? -10.436 -1.926 0.381 1.00 95.19 130 GLU A C 1
ATOM 1030 O O . GLU A 1 130 ? -9.848 -2.152 -0.676 1.00 95.19 130 GLU A O 1
ATOM 1035 N N . ARG A 1 131 ? -11.390 -0.988 0.460 1.00 97.00 131 ARG A N 1
ATOM 1036 C CA . ARG A 1 131 ? -11.823 -0.194 -0.701 1.00 97.00 131 ARG A CA 1
ATOM 1037 C C . ARG A 1 131 ? -10.687 0.653 -1.279 1.00 97.00 131 ARG A C 1
ATOM 1039 O O . ARG A 1 131 ? -10.548 0.733 -2.496 1.00 97.00 131 ARG A O 1
ATOM 1046 N N . LYS A 1 132 ? -9.899 1.302 -0.419 1.00 97.81 132 LYS A N 1
ATOM 1047 C CA . LYS A 1 132 ? -8.769 2.144 -0.836 1.00 97.81 132 LYS A CA 1
ATOM 1048 C C . LYS A 1 132 ? -7.621 1.309 -1.391 1.00 97.81 132 LYS A C 1
ATOM 1050 O O . LYS A 1 132 ? -7.024 1.697 -2.385 1.00 97.81 132 LYS A O 1
ATOM 1055 N N . THR A 1 133 ? -7.360 0.142 -0.808 1.00 97.00 133 THR A N 1
ATOM 1056 C CA . THR A 1 133 ? -6.393 -0.815 -1.348 1.00 97.00 133 THR A CA 1
ATOM 1057 C C . THR A 1 133 ? -6.795 -1.267 -2.747 1.00 97.00 133 THR A C 1
ATOM 1059 O O . THR A 1 133 ? -5.953 -1.229 -3.634 1.00 97.00 133 THR A O 1
ATOM 1062 N N . ASN A 1 134 ? -8.068 -1.602 -2.983 1.00 97.06 134 ASN A N 1
ATOM 1063 C CA . ASN A 1 134 ? -8.533 -1.933 -4.335 1.00 97.06 134 ASN A CA 1
ATOM 1064 C C . ASN A 1 134 ? -8.291 -0.770 -5.308 1.00 97.06 134 ASN A C 1
ATOM 1066 O O . ASN A 1 134 ? -7.692 -0.977 -6.350 1.00 97.06 134 ASN A O 1
ATOM 1070 N N . SER A 1 135 ? -8.645 0.463 -4.925 1.00 97.88 135 SER A N 1
ATOM 1071 C CA . SER A 1 135 ? 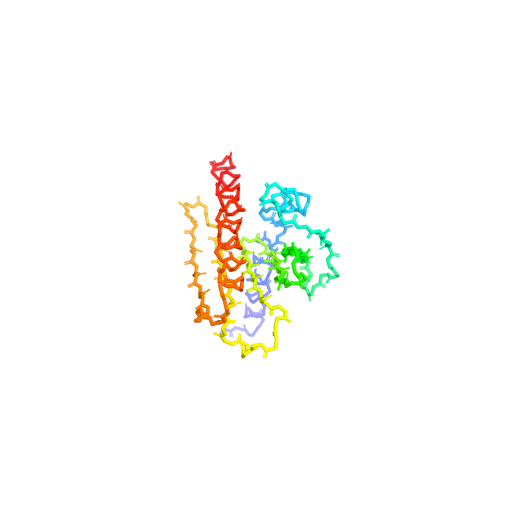-8.394 1.647 -5.764 1.00 97.88 135 SER A CA 1
ATOM 1072 C C . SER A 1 135 ? -6.911 1.879 -6.065 1.00 97.88 135 SER A C 1
ATOM 1074 O O . SER A 1 135 ? -6.587 2.372 -7.140 1.00 97.88 135 SER A O 1
ATOM 1076 N N . PHE A 1 136 ? -6.020 1.572 -5.120 1.00 98.31 136 PHE A N 1
ATOM 1077 C CA . PHE A 1 136 ? -4.579 1.629 -5.342 1.00 98.31 136 PHE A CA 1
ATOM 1078 C C . PHE A 1 136 ? -4.161 0.586 -6.384 1.00 98.31 136 PHE A C 1
ATOM 1080 O O . PHE A 1 136 ? -3.550 0.943 -7.384 1.00 98.31 136 PHE A O 1
ATOM 1087 N N . PHE A 1 137 ? -4.544 -0.680 -6.201 1.00 97.62 137 PHE A N 1
ATOM 1088 C CA . PHE A 1 137 ? -4.187 -1.750 -7.137 1.00 97.62 137 PHE A CA 1
ATOM 1089 C C . PHE A 1 137 ? -4.812 -1.580 -8.530 1.00 97.62 137 PHE A C 1
ATOM 1091 O O . PHE A 1 137 ? -4.154 -1.916 -9.510 1.00 97.62 137 PHE A O 1
ATOM 1098 N N . ASP A 1 138 ? -6.000 -0.979 -8.638 1.00 97.50 138 ASP A N 1
ATOM 1099 C CA . ASP A 1 138 ? -6.601 -0.611 -9.926 1.00 97.50 138 ASP A CA 1
ATOM 1100 C C . ASP A 1 138 ? -5.697 0.368 -10.705 1.00 97.50 138 ASP A C 1
ATOM 1102 O O . ASP A 1 138 ? -5.525 0.235 -11.917 1.00 97.50 138 ASP A O 1
ATOM 1106 N N . GLU A 1 139 ? -5.073 1.343 -10.030 1.00 97.69 139 GLU A N 1
ATOM 1107 C CA . GLU A 1 139 ? -4.144 2.284 -10.677 1.00 97.69 139 GLU A CA 1
ATOM 1108 C C . GLU A 1 139 ? -2.855 1.586 -11.134 1.00 97.69 139 GLU A C 1
ATOM 1110 O O . GLU A 1 139 ? -2.357 1.851 -12.230 1.00 97.69 139 GLU A O 1
ATOM 1115 N N . LEU A 1 140 ? -2.341 0.645 -10.335 1.00 96.81 140 LEU A N 1
ATOM 1116 C CA . LEU A 1 140 ? -1.164 -0.149 -10.693 1.00 96.81 140 LEU A CA 1
ATOM 1117 C C . LEU A 1 140 ? -1.441 -1.063 -11.893 1.00 96.81 140 LEU A C 1
ATOM 1119 O O . LEU A 1 140 ? -0.599 -1.171 -12.785 1.00 96.81 140 LEU A O 1
ATOM 1123 N N . GLU A 1 141 ? -2.611 -1.703 -11.935 1.00 95.75 141 GLU A N 1
ATOM 1124 C CA . GLU A 1 141 ? -3.037 -2.531 -13.065 1.00 95.75 141 GLU A CA 1
ATOM 1125 C C . GLU A 1 141 ? -3.191 -1.688 -14.338 1.00 95.75 141 GLU A C 1
ATOM 1127 O O . GLU A 1 141 ? -2.681 -2.066 -15.395 1.00 95.75 141 GLU A O 1
ATOM 1132 N N . ASN A 1 142 ? -3.804 -0.505 -14.236 1.00 95.44 142 ASN A N 1
ATOM 1133 C CA . ASN A 1 142 ? -3.928 0.422 -15.360 1.00 95.44 142 ASN A CA 1
ATOM 1134 C C . ASN A 1 142 ? -2.561 0.857 -15.905 1.00 95.44 142 ASN A C 1
ATOM 1136 O O . ASN A 1 142 ? -2.359 0.890 -17.121 1.00 95.44 142 ASN A O 1
ATOM 1140 N N . GLU A 1 143 ? -1.617 1.194 -15.027 1.00 95.00 143 GLU A N 1
ATOM 1141 C CA . GLU A 1 143 ? -0.265 1.581 -15.432 1.00 95.00 143 GLU A CA 1
ATOM 1142 C C . GLU A 1 143 ? 0.514 0.403 -16.032 1.00 95.00 143 GLU A C 1
ATOM 1144 O O . GLU A 1 143 ? 1.229 0.571 -17.023 1.00 95.00 143 GLU A O 1
ATOM 1149 N N . PHE A 1 144 ? 0.334 -0.805 -15.495 1.00 91.81 144 PHE A N 1
ATOM 1150 C CA . PHE A 1 144 ? 0.891 -2.027 -16.069 1.00 91.81 144 PHE A CA 1
ATOM 1151 C C . PHE A 1 144 ? 0.384 -2.274 -17.497 1.00 91.81 144 PHE A C 1
ATOM 1153 O O . PHE A 1 144 ? 1.188 -2.493 -18.406 1.00 91.81 144 PHE A O 1
ATOM 1160 N N . GLU A 1 145 ? -0.927 -2.180 -17.728 1.00 91.31 145 GLU A N 1
ATOM 1161 C CA . GLU A 1 145 ? -1.511 -2.382 -19.059 1.00 91.31 145 GLU A CA 1
ATOM 1162 C C . GLU A 1 145 ? -1.131 -1.267 -20.048 1.00 91.31 145 GLU A C 1
ATOM 1164 O O . GLU A 1 145 ? -0.972 -1.536 -21.235 1.00 91.31 145 GLU A O 1
ATOM 1169 N N . ARG A 1 146 ? -0.899 -0.026 -19.593 1.00 89.06 146 ARG A N 1
ATOM 1170 C CA . ARG A 1 146 ? -0.407 1.068 -20.461 1.00 89.06 146 ARG A CA 1
ATOM 1171 C C . ARG A 1 146 ? 1.011 0.847 -20.983 1.00 89.06 146 ARG A C 1
ATOM 1173 O O . ARG A 1 146 ? 1.349 1.355 -22.051 1.00 89.06 146 ARG A O 1
ATOM 1180 N N . ARG A 1 147 ? 1.854 0.154 -20.216 1.00 83.12 147 ARG A N 1
ATOM 1181 C CA . ARG A 1 147 ? 3.260 -0.116 -20.565 1.00 83.12 147 ARG A CA 1
ATOM 1182 C C . ARG A 1 147 ? 3.446 -1.370 -21.419 1.00 83.12 147 ARG A C 1
ATOM 1184 O O . ARG A 1 147 ? 4.560 -1.613 -21.888 1.00 83.12 147 ARG A O 1
ATOM 1191 N N . ARG A 1 148 ? 2.395 -2.173 -21.568 1.00 76.19 148 ARG A N 1
ATOM 1192 C CA . ARG A 1 148 ? 2.381 -3.443 -22.296 1.00 76.19 148 ARG A CA 1
ATOM 1193 C C . ARG A 1 148 ? 2.102 -3.256 -23.786 1.00 76.19 148 ARG A C 1
ATOM 1195 O O . ARG A 1 148 ? 2.715 -4.021 -24.567 1.00 76.19 148 ARG A O 1
#

pLDDT: mean 85.57, std 14.45, range [44.41, 98.44]

Mean predicted aligned error: 8.37 Å

Nearest PDB structures (foldseek):
  2x9j-assembly2_B  TM=3.053E-01  e=7.403E-01  Prochlorococcus phage P-SSM2
  2vgr-assembly1_A  TM=3.389E-01  e=1.720E+00  Prochlorococcus phage P-SSM2
  2vgr-assembly2_B  TM=3.179E-01  e=2.153E+00  Prochlorococcus phage P-SSM2
  2vgr-assembly4_D  TM=3.026E-01  e=3.375E+00  Prochlorococcus phage P-SSM2